Protein AF-C5H8H8-F1 (afdb_monomer_lite)

Foldseek 3Di:
DVQPDDDDDDPPDDDDDDDDDPDFDKDKDAQDDDDDPCRRVDMDIDGGDDPVVVVVCVVVVPVPPPPPVPPDD

Sequence (73 aa):
PMFFLKTDVMSGLMTVFSFNFDMLGLFFGQCSEICGINHSFMPILVEITLFDFFKLNLLTNWLFYFCWSESKY

pLDDT: mean 78.93, std 20.29, range [29.98, 93.5]

Secondary structure (DSSP, 8-state):
-TT-------TT---------SS-EEEEEE--S--STTGGG-EEEEEE--HHHHHHHHHH-TTSS-SSS----

Organism: NCBI:txid632690

Radius of gyration: 14.83 Å; chains: 1; bounding box: 35×27×35 Å

InterPro domains:
  IPR002429 Cytochrome c oxidase subunit II-like C-terminal [PF00116] (1-47)
  IPR002429 Cytochrome c oxidase subunit II-like C-terminal [PS50857] (1-65)
  IPR008972 Cupredoxin [G3DSA:2.60.40.420] (1-49)
  IPR008972 Cupredoxin [SSF49503] (2-54)

Structure (mmCIF, N/CA/C/O backbone):
data_AF-C5H8H8-F1
#
_entry.id   AF-C5H8H8-F1
#
loop_
_atom_site.group_PDB
_atom_site.id
_atom_site.type_symbol
_atom_site.label_atom_id
_atom_site.label_alt_id
_atom_site.label_comp_id
_atom_site.label_asym_id
_atom_site.label_entity_id
_atom_site.label_seq_id
_atom_site.pdbx_PDB_ins_code
_atom_site.Cartn_x
_atom_site.Cartn_y
_atom_site.Cartn_z
_atom_site.occupancy
_atom_site.B_iso_or_equiv
_atom_site.auth_seq_id
_atom_site.auth_comp_id
_atom_site.auth_asym_id
_atom_site.auth_atom_id
_atom_site.pdbx_PDB_model_num
ATOM 1 N N . PRO A 1 1 ? -10.078 -0.253 -10.058 1.00 64.00 1 PRO A N 1
ATOM 2 C CA . PRO A 1 1 ? -9.681 -0.741 -8.711 1.00 64.00 1 PRO A CA 1
ATOM 3 C C . PRO A 1 1 ? -10.811 -0.443 -7.716 1.00 64.00 1 PRO A C 1
ATOM 5 O O . PRO A 1 1 ? -11.554 0.503 -7.957 1.00 64.00 1 PRO A O 1
ATOM 8 N N . MET A 1 2 ? -10.956 -1.234 -6.647 1.00 77.12 2 MET A N 1
ATOM 9 C CA . MET A 1 2 ? -12.142 -1.233 -5.766 1.00 77.12 2 MET A CA 1
ATOM 10 C C . MET A 1 2 ? -12.439 0.122 -5.097 1.00 77.12 2 MET A C 1
ATOM 12 O O . MET A 1 2 ? -13.594 0.419 -4.819 1.00 77.12 2 MET A O 1
ATOM 16 N N . PHE A 1 3 ? -11.420 0.968 -4.920 1.00 82.50 3 PHE A N 1
ATOM 17 C CA . PHE A 1 3 ? -11.547 2.288 -4.288 1.00 82.50 3 PHE A CA 1
ATOM 18 C C . PHE A 1 3 ? -11.391 3.481 -5.237 1.00 82.50 3 PHE A C 1
ATOM 20 O O . PHE A 1 3 ? -11.387 4.613 -4.776 1.00 82.50 3 PHE A O 1
ATOM 27 N N . PHE A 1 4 ? -11.231 3.253 -6.549 1.00 86.19 4 PHE A N 1
ATOM 28 C CA . PHE A 1 4 ? -10.997 4.319 -7.546 1.00 86.19 4 PHE A CA 1
ATOM 29 C C . PHE A 1 4 ? -9.905 5.340 -7.156 1.00 86.19 4 PHE A C 1
ATOM 31 O O . PHE A 1 4 ? -9.914 6.481 -7.610 1.00 86.19 4 PHE A O 1
ATOM 38 N N . LEU A 1 5 ? -8.934 4.916 -6.343 1.00 87.38 5 LEU A N 1
ATOM 39 C CA . LEU A 1 5 ? -7.808 5.741 -5.927 1.00 87.38 5 LEU A CA 1
ATOM 40 C C . LEU A 1 5 ? -6.697 5.682 -6.977 1.00 87.38 5 LEU A C 1
ATOM 42 O O . LEU A 1 5 ? -6.278 4.596 -7.387 1.00 87.38 5 LEU A O 1
ATOM 46 N N . LYS A 1 6 ? -6.210 6.857 -7.376 1.00 90.56 6 LYS A N 1
ATOM 47 C CA . LYS A 1 6 ? -4.980 7.048 -8.148 1.00 90.56 6 LYS A CA 1
ATOM 48 C C . LYS A 1 6 ? -4.309 8.330 -7.667 1.00 90.56 6 LYS A C 1
ATOM 50 O O . LYS A 1 6 ? -4.942 9.381 -7.629 1.00 90.56 6 LYS A O 1
ATOM 55 N N . THR A 1 7 ? -3.032 8.232 -7.332 1.00 90.25 7 THR A N 1
ATOM 56 C CA . THR A 1 7 ? -2.169 9.378 -7.041 1.00 90.25 7 THR A CA 1
ATOM 57 C C . THR A 1 7 ? -0.813 9.123 -7.668 1.00 90.25 7 THR A C 1
ATOM 59 O O . THR A 1 7 ? -0.249 8.043 -7.475 1.00 90.25 7 THR A O 1
ATOM 62 N N . ASP A 1 8 ? -0.298 10.100 -8.403 1.00 89.25 8 ASP A N 1
ATOM 63 C CA . ASP A 1 8 ? 0.985 9.959 -9.078 1.00 89.25 8 ASP A CA 1
ATOM 64 C C . ASP A 1 8 ? 2.139 10.274 -8.122 1.00 89.25 8 ASP A C 1
ATOM 66 O O . ASP A 1 8 ? 2.075 11.211 -7.324 1.00 89.25 8 ASP A O 1
ATOM 70 N N . VAL A 1 9 ? 3.210 9.487 -8.215 1.00 89.12 9 VAL A N 1
ATOM 71 C CA . VAL A 1 9 ? 4.434 9.695 -7.436 1.00 89.12 9 VAL A CA 1
ATOM 72 C C . VAL A 1 9 ? 5.400 10.517 -8.281 1.00 89.12 9 VAL A C 1
ATOM 74 O O . VAL A 1 9 ? 5.917 10.032 -9.284 1.00 89.12 9 VAL A O 1
ATOM 77 N N . MET A 1 10 ? 5.648 11.759 -7.866 1.00 90.00 10 MET A N 1
ATOM 78 C CA . MET A 1 10 ? 6.559 12.685 -8.542 1.00 90.00 10 MET A CA 1
ATOM 79 C C . MET A 1 10 ? 7.733 13.016 -7.622 1.00 90.00 10 MET A C 1
ATOM 81 O O . MET A 1 10 ? 7.549 13.371 -6.457 1.00 90.00 10 MET A O 1
ATOM 85 N N . SER A 1 11 ? 8.959 12.916 -8.135 1.00 89.06 11 SER A N 1
ATOM 86 C CA . SER A 1 11 ? 10.162 13.204 -7.351 1.00 89.06 11 SER A CA 1
ATOM 87 C C . SER A 1 11 ? 10.154 14.646 -6.833 1.00 89.06 11 SER A C 1
ATOM 89 O O . SER A 1 11 ? 9.998 15.582 -7.615 1.00 89.06 11 SER A O 1
ATOM 91 N N . GLY A 1 12 ? 10.359 14.826 -5.526 1.00 93.12 12 GLY A N 1
ATOM 92 C CA . GLY A 1 12 ? 10.378 16.147 -4.886 1.00 93.12 12 GLY A CA 1
ATOM 93 C C . GLY A 1 12 ? 9.001 16.691 -4.486 1.00 93.12 12 GLY A C 1
ATOM 94 O O . GLY A 1 12 ? 8.933 17.789 -3.938 1.00 93.12 12 GLY A O 1
ATOM 95 N N . LEU A 1 13 ? 7.919 15.935 -4.708 1.00 92.38 13 LEU A N 1
ATOM 96 C CA . LEU A 1 13 ? 6.564 16.290 -4.286 1.00 92.38 13 LEU A CA 1
ATOM 97 C C . LEU A 1 13 ? 6.012 15.242 -3.313 1.00 92.38 13 LEU A C 1
ATOM 99 O O . LEU A 1 13 ? 6.013 14.048 -3.602 1.00 92.38 13 LEU A O 1
ATOM 103 N N . MET A 1 14 ? 5.504 15.693 -2.162 1.00 92.81 14 MET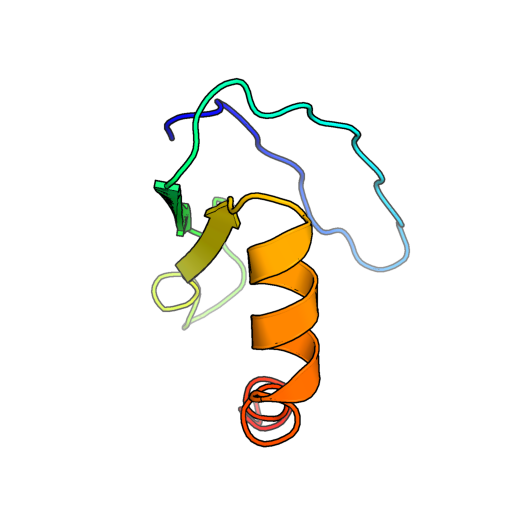 A N 1
ATOM 104 C CA . MET A 1 14 ? 4.770 14.841 -1.222 1.00 92.81 14 MET A CA 1
ATOM 105 C C . MET A 1 14 ? 3.268 15.050 -1.397 1.00 92.81 14 MET A C 1
ATOM 107 O O . MET A 1 14 ? 2.705 16.032 -0.916 1.00 92.81 14 MET A O 1
ATOM 111 N N . THR A 1 15 ? 2.617 14.115 -2.081 1.00 89.94 15 THR A N 1
ATOM 112 C CA . THR A 1 15 ? 1.160 14.088 -2.228 1.00 89.94 15 THR A CA 1
ATOM 113 C C . THR A 1 15 ? 0.546 13.266 -1.098 1.00 89.94 15 THR A C 1
ATOM 115 O O . THR A 1 15 ? 0.824 12.073 -0.982 1.00 89.94 15 THR A O 1
ATOM 118 N N . VAL A 1 16 ? -0.298 13.886 -0.274 1.00 91.00 16 VAL A N 1
ATOM 119 C CA . VAL A 1 16 ? -1.037 13.211 0.804 1.00 91.00 16 VAL A CA 1
ATOM 120 C C . VAL A 1 16 ? -2.506 13.131 0.412 1.00 91.00 16 VAL A C 1
ATOM 122 O O . VAL A 1 16 ? -3.084 14.122 -0.031 1.00 91.00 16 VAL A O 1
ATOM 125 N N . PHE A 1 17 ? -3.118 11.966 0.595 1.00 88.88 17 PHE A N 1
ATOM 126 C CA . PHE A 1 17 ? -4.557 11.780 0.448 1.00 88.88 17 PHE A CA 1
ATOM 127 C C . PHE A 1 17 ? -5.110 11.073 1.684 1.00 88.88 17 PHE A C 1
ATOM 129 O O . PHE A 1 17 ? -4.426 10.263 2.310 1.00 88.88 17 PHE A O 1
ATOM 136 N N . SER A 1 18 ? -6.357 11.380 2.020 1.00 89.75 18 SER A N 1
ATOM 137 C CA . SER A 1 18 ? -7.080 10.755 3.125 1.00 89.75 18 SER A CA 1
ATOM 138 C C . SER A 1 18 ? -8.236 9.956 2.549 1.00 89.75 18 SER A C 1
ATOM 140 O O . SER A 1 18 ? -9.031 10.489 1.776 1.00 89.75 18 SER A O 1
ATOM 142 N N . PHE A 1 19 ? -8.329 8.685 2.918 1.00 87.00 19 PHE A N 1
ATOM 143 C CA . PHE A 1 19 ? -9.400 7.797 2.487 1.00 87.00 19 PHE A CA 1
ATOM 144 C C . PHE A 1 19 ? -9.905 6.992 3.682 1.00 87.00 19 PHE A C 1
ATOM 146 O O . PHE A 1 19 ? -9.107 6.532 4.498 1.00 87.00 19 PHE A O 1
ATOM 153 N N . ASN A 1 20 ? -11.224 6.833 3.775 1.00 89.44 20 ASN A N 1
ATOM 154 C CA . ASN A 1 20 ? -11.873 5.9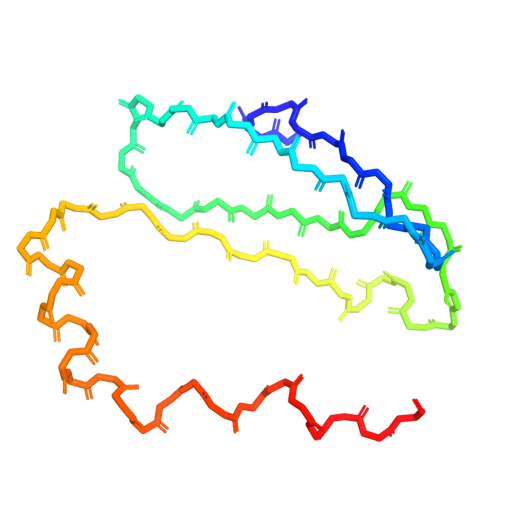97 4.778 1.00 89.44 20 ASN A CA 1
ATOM 155 C C . ASN A 1 20 ? -12.382 4.730 4.100 1.00 89.44 20 ASN A C 1
ATOM 157 O O . ASN A 1 20 ? -12.936 4.788 3.005 1.00 89.44 20 ASN A O 1
ATOM 161 N N . PHE A 1 21 ? -12.195 3.595 4.759 1.00 89.25 21 PHE A N 1
ATOM 162 C CA . PHE A 1 21 ? -12.574 2.302 4.221 1.00 89.25 21 PHE A CA 1
ATOM 163 C C . PHE A 1 21 ? -13.835 1.786 4.907 1.00 89.25 21 PHE A C 1
ATOM 165 O O . PHE A 1 21 ? -13.846 1.603 6.122 1.00 89.25 21 PHE A O 1
ATOM 172 N N . ASP A 1 22 ? -14.873 1.511 4.118 1.00 88.69 22 ASP A N 1
ATOM 173 C CA . ASP A 1 22 ? -16.168 1.047 4.635 1.00 88.69 22 ASP A CA 1
ATOM 174 C C . ASP A 1 22 ? -16.234 -0.478 4.827 1.00 88.69 22 ASP A C 1
ATOM 176 O O . ASP A 1 22 ? -17.180 -0.999 5.417 1.00 88.69 22 ASP A O 1
ATOM 180 N N . MET A 1 23 ? -15.242 -1.219 4.318 1.00 90.69 23 MET A N 1
ATOM 181 C CA . MET A 1 23 ? -15.208 -2.683 4.347 1.00 90.69 23 MET A CA 1
ATOM 182 C C . MET A 1 23 ? -13.827 -3.214 4.738 1.00 90.69 23 MET A C 1
ATOM 184 O O . MET A 1 23 ? -12.800 -2.693 4.304 1.00 90.69 23 MET A O 1
ATOM 188 N N . LEU A 1 24 ? -13.823 -4.293 5.523 1.00 91.75 24 LEU A N 1
ATOM 189 C CA . LEU A 1 24 ? -12.627 -5.066 5.868 1.00 91.75 24 LEU A CA 1
ATOM 190 C C . LEU A 1 24 ? -12.229 -5.979 4.701 1.00 91.75 24 LEU A C 1
ATOM 192 O O . LEU A 1 24 ? -13.099 -6.485 3.990 1.00 91.75 24 LEU A O 1
ATOM 196 N N . GLY A 1 25 ? -10.932 -6.234 4.527 1.00 89.25 25 GLY A N 1
ATOM 197 C CA . GLY A 1 25 ? -10.448 -7.155 3.497 1.00 89.25 25 GLY A CA 1
ATOM 198 C C . GLY A 1 25 ? -9.076 -6.817 2.922 1.00 89.25 25 GLY A C 1
ATOM 199 O O . GLY A 1 25 ? -8.362 -5.953 3.429 1.00 89.25 25 GLY A O 1
ATOM 200 N N . LEU A 1 26 ? -8.727 -7.527 1.846 1.00 89.50 26 LEU A N 1
ATOM 201 C CA . LEU A 1 26 ? -7.498 -7.343 1.074 1.00 89.50 26 LEU A CA 1
ATOM 202 C C . LEU A 1 26 ? -7.816 -6.676 -0.262 1.00 89.50 26 LEU A C 1
ATOM 204 O O . LEU A 1 26 ? -8.668 -7.149 -1.017 1.00 89.50 26 LEU A O 1
ATOM 208 N N . PHE A 1 27 ? -7.092 -5.609 -0.573 1.00 90.50 27 PHE A N 1
ATOM 209 C CA . PHE A 1 27 ? -7.289 -4.818 -1.778 1.00 90.50 27 PHE A CA 1
ATOM 210 C C . PHE A 1 27 ? -5.993 -4.724 -2.564 1.00 90.50 27 PHE A C 1
ATOM 212 O O . PHE A 1 27 ? -4.925 -4.467 -2.010 1.00 90.50 27 PHE A O 1
ATOM 219 N N . PHE A 1 28 ? -6.109 -4.920 -3.873 1.00 91.19 28 PHE A N 1
ATOM 220 C CA . PHE A 1 28 ? -4.977 -4.986 -4.785 1.00 91.19 28 PHE A CA 1
ATOM 221 C C . PHE A 1 28 ? -5.003 -3.809 -5.760 1.00 91.19 28 PHE A C 1
ATOM 223 O O . PHE A 1 28 ? -6.054 -3.424 -6.283 1.00 91.19 28 PHE A O 1
ATOM 230 N N . GLY A 1 29 ? -3.824 -3.262 -6.023 1.00 91.31 29 GLY A N 1
ATOM 231 C CA . GLY A 1 29 ? -3.565 -2.231 -7.015 1.00 91.31 29 GLY A CA 1
ATOM 232 C C . GLY A 1 29 ? -2.302 -2.539 -7.811 1.00 91.31 29 GLY A C 1
ATOM 233 O O . GLY A 1 29 ? -1.514 -3.412 -7.450 1.00 91.31 29 GLY A O 1
ATOM 234 N N . GLN A 1 30 ? -2.111 -1.811 -8.905 1.00 89.94 30 GLN A N 1
ATOM 235 C CA . GLN A 1 30 ? -0.890 -1.842 -9.706 1.00 89.94 30 GLN A CA 1
ATOM 236 C C . GLN A 1 30 ? -0.446 -0.415 -10.005 1.00 89.94 30 GLN A C 1
ATOM 238 O O . GLN A 1 30 ? -1.257 0.516 -9.966 1.00 89.94 30 GLN A O 1
ATOM 243 N N . CYS A 1 31 ? 0.839 -0.250 -10.307 1.00 92.12 31 CYS A N 1
ATOM 244 C CA . CYS A 1 31 ? 1.343 1.000 -10.853 1.00 92.12 31 CYS A CA 1
ATOM 245 C C . CYS A 1 31 ? 0.549 1.371 -12.120 1.00 92.12 31 CYS A C 1
ATOM 247 O O . CYS A 1 31 ? 0.259 0.512 -12.949 1.00 92.12 31 CYS A O 1
ATOM 249 N N . SER A 1 32 ? 0.167 2.643 -12.253 1.00 90.81 32 SER A N 1
ATOM 250 C CA . SER A 1 32 ? -0.720 3.117 -13.331 1.00 90.81 32 SER A CA 1
ATOM 251 C C . SER A 1 32 ? -0.066 4.133 -14.270 1.00 90.81 32 SER A C 1
ATOM 253 O O . SER A 1 32 ? -0.765 4.749 -15.072 1.00 90.81 32 SER A O 1
ATOM 255 N N . GLU A 1 33 ? 1.252 4.302 -14.148 1.00 90.50 33 GLU A N 1
ATOM 256 C CA . GLU A 1 33 ? 2.089 5.171 -14.972 1.00 90.50 33 GLU A CA 1
ATOM 257 C C . GLU A 1 33 ? 3.414 4.462 -15.268 1.00 90.50 33 GLU A C 1
ATOM 259 O O . GLU A 1 33 ? 4.039 3.934 -14.345 1.00 90.50 33 GLU A O 1
ATOM 264 N N . ILE A 1 34 ? 3.847 4.434 -16.532 1.00 90.94 34 ILE A N 1
ATOM 265 C CA . ILE A 1 34 ? 5.070 3.725 -16.933 1.00 90.94 34 ILE A CA 1
ATOM 266 C C . ILE A 1 34 ? 6.281 4.297 -16.182 1.00 90.94 34 ILE A C 1
ATOM 268 O O . ILE A 1 34 ? 6.640 5.458 -16.344 1.00 90.94 34 ILE A O 1
ATOM 272 N N . CYS A 1 35 ? 6.934 3.450 -15.380 1.00 90.44 35 CYS A N 1
ATOM 273 C CA . CYS A 1 35 ? 8.059 3.833 -14.517 1.00 90.44 35 CYS A CA 1
ATOM 274 C C . CYS A 1 35 ? 9.357 3.041 -14.776 1.00 90.44 35 CYS A C 1
ATOM 276 O O . CYS A 1 35 ? 10.319 3.171 -14.023 1.00 90.44 35 CYS A O 1
ATOM 278 N N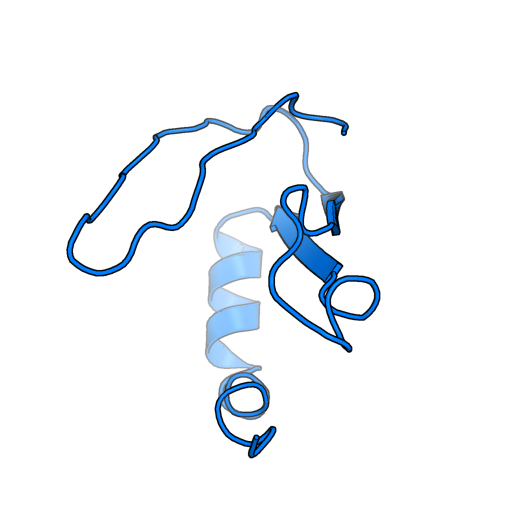 . GLY A 1 36 ? 9.409 2.222 -15.835 1.00 91.94 36 GLY A N 1
ATOM 279 C CA . GLY A 1 36 ? 10.596 1.452 -16.227 1.00 91.94 36 GLY A CA 1
ATOM 280 C C . GLY A 1 36 ? 10.287 0.011 -16.642 1.00 91.94 36 GLY A C 1
ATOM 281 O O . GLY A 1 36 ? 9.132 -0.365 -16.826 1.00 91.94 36 GLY A O 1
ATOM 282 N N . ILE A 1 37 ? 11.332 -0.813 -16.776 1.00 91.94 37 ILE A N 1
ATOM 283 C CA . ILE A 1 37 ? 11.241 -2.211 -17.255 1.00 91.94 37 ILE A CA 1
ATOM 284 C C . ILE A 1 37 ? 10.367 -3.076 -16.333 1.00 91.94 37 ILE A C 1
ATOM 286 O O . ILE A 1 37 ? 9.617 -3.925 -16.806 1.00 91.94 37 ILE A O 1
ATOM 290 N N . ASN A 1 38 ? 10.411 -2.815 -15.025 1.00 93.50 38 ASN A N 1
ATOM 291 C CA . ASN A 1 38 ? 9.669 -3.585 -14.025 1.00 93.50 38 ASN A CA 1
ATOM 292 C C . ASN A 1 38 ? 8.294 -2.990 -13.692 1.00 93.50 38 ASN A C 1
ATOM 294 O O . ASN A 1 38 ? 7.696 -3.369 -12.689 1.00 93.50 38 ASN A O 1
ATOM 298 N N . HIS A 1 39 ? 7.778 -2.076 -14.522 1.00 91.00 39 HIS A N 1
ATOM 299 C CA . HIS A 1 39 ? 6.519 -1.371 -14.273 1.00 91.00 39 HIS A CA 1
ATOM 300 C C . HIS A 1 39 ? 5.332 -2.314 -13.977 1.00 91.00 39 HIS A C 1
ATOM 302 O O . HIS A 1 39 ? 4.506 -2.019 -13.115 1.00 91.00 39 HIS A O 1
ATOM 308 N N . SER A 1 40 ? 5.277 -3.489 -14.612 1.00 91.50 40 SER A N 1
ATOM 309 C CA . SER A 1 40 ? 4.229 -4.499 -14.393 1.00 91.50 40 SER A CA 1
ATOM 310 C C . SER A 1 40 ? 4.408 -5.350 -13.128 1.00 91.50 40 SER A C 1
ATOM 312 O O . SER A 1 40 ? 3.451 -5.981 -12.680 1.00 91.50 40 SER A O 1
ATOM 314 N N . PHE A 1 41 ? 5.604 -5.378 -12.534 1.00 92.81 41 PHE A N 1
ATO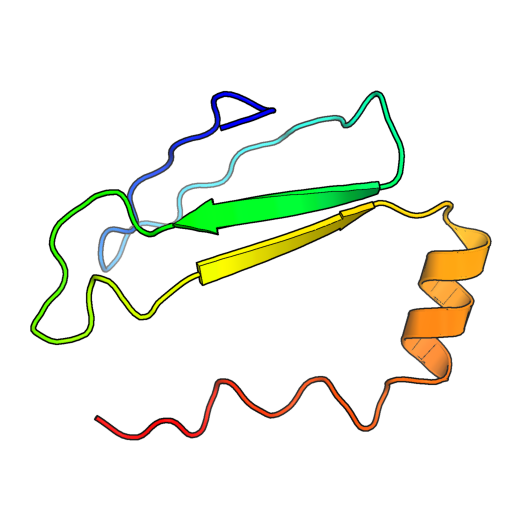M 315 C CA . PHE A 1 41 ? 5.952 -6.232 -11.391 1.00 92.81 41 PHE A CA 1
ATOM 316 C C . PHE A 1 41 ? 5.913 -5.487 -10.050 1.00 92.81 41 PHE A C 1
ATOM 318 O O . PHE A 1 41 ? 6.512 -5.930 -9.073 1.00 92.81 41 PHE A O 1
ATOM 325 N N . MET A 1 42 ? 5.188 -4.368 -9.988 1.00 90.62 42 MET A N 1
ATOM 326 C CA . MET A 1 42 ? 5.006 -3.563 -8.780 1.00 90.62 42 MET A CA 1
ATOM 327 C C . MET A 1 42 ? 3.525 -3.541 -8.356 1.00 90.62 42 MET A C 1
ATOM 329 O O . MET A 1 42 ? 2.803 -2.581 -8.653 1.00 90.62 42 MET A O 1
ATOM 333 N N . PRO A 1 43 ? 3.032 -4.610 -7.701 1.00 89.62 43 PRO A N 1
ATOM 334 C CA . PRO A 1 43 ? 1.699 -4.616 -7.117 1.00 89.62 43 PRO A CA 1
ATOM 335 C C . PRO A 1 43 ? 1.668 -3.837 -5.794 1.00 89.62 43 PRO A C 1
ATOM 337 O O . PRO A 1 43 ? 2.648 -3.780 -5.055 1.00 89.62 43 PRO A O 1
ATOM 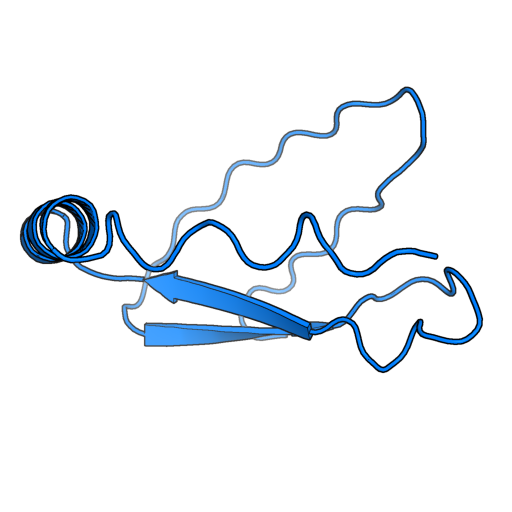340 N N . ILE A 1 44 ? 0.504 -3.279 -5.476 1.00 90.56 44 ILE A N 1
ATOM 341 C CA . ILE A 1 44 ? 0.197 -2.628 -4.200 1.00 90.56 44 ILE A CA 1
ATOM 342 C C . ILE A 1 44 ? -0.842 -3.496 -3.492 1.00 90.56 44 ILE A C 1
ATOM 344 O O . ILE A 1 44 ? -1.876 -3.810 -4.082 1.00 90.56 44 ILE A O 1
ATOM 348 N N . LEU A 1 45 ? -0.579 -3.873 -2.240 1.00 90.00 45 LEU A N 1
ATOM 349 C CA . LEU A 1 45 ? -1.515 -4.608 -1.390 1.00 90.00 45 LEU A CA 1
ATOM 350 C C . LEU A 1 45 ? -1.863 -3.762 -0.167 1.00 90.00 45 LEU A C 1
ATOM 352 O O . LEU A 1 45 ? -0.977 -3.271 0.527 1.00 90.00 45 LEU A O 1
ATOM 356 N N . VAL A 1 46 ? -3.158 -3.609 0.087 1.00 89.69 46 VAL A N 1
ATOM 357 C CA . VAL A 1 46 ? -3.694 -2.934 1.268 1.00 89.69 46 VAL A CA 1
ATOM 358 C C . VAL A 1 46 ? -4.554 -3.927 2.029 1.00 89.69 46 VAL A C 1
ATOM 360 O O . VAL A 1 46 ? -5.524 -4.456 1.490 1.00 89.69 46 VAL A O 1
ATOM 363 N N . GLU A 1 47 ? -4.193 -4.171 3.283 1.00 90.25 47 GLU A N 1
ATOM 364 C CA . GLU A 1 47 ? -4.968 -4.986 4.210 1.00 90.25 47 GLU A CA 1
ATOM 365 C C . GLU A 1 47 ? -5.715 -4.085 5.193 1.00 90.25 47 GLU A C 1
ATOM 367 O O . GLU A 1 47 ? -5.137 -3.175 5.788 1.00 90.25 47 GLU A O 1
ATOM 372 N N . ILE A 1 48 ? -7.012 -4.341 5.353 1.00 91.56 48 ILE A N 1
ATOM 373 C CA . ILE A 1 48 ? -7.906 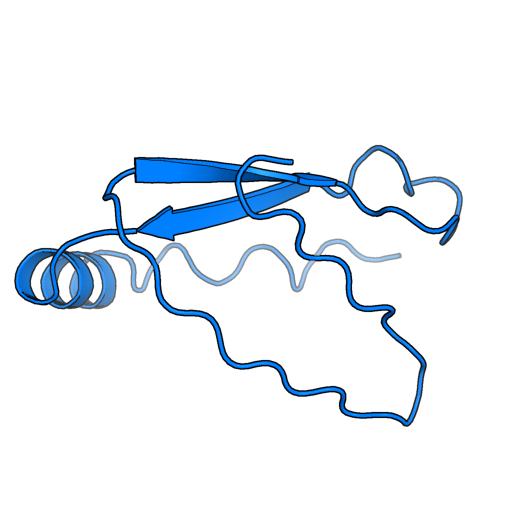-3.561 6.203 1.00 91.56 48 ILE A CA 1
ATOM 374 C C . ILE A 1 48 ? -8.489 -4.476 7.260 1.00 91.56 48 ILE A C 1
ATOM 376 O O . ILE A 1 48 ? -9.323 -5.340 6.977 1.00 91.56 48 ILE A O 1
ATOM 380 N N . THR A 1 49 ? -8.054 -4.247 8.492 1.00 92.12 49 THR A N 1
ATOM 381 C CA . THR A 1 49 ? -8.439 -5.018 9.672 1.00 92.12 49 THR A CA 1
ATOM 382 C C . THR A 1 49 ? -8.981 -4.104 10.760 1.00 92.12 49 THR A C 1
ATOM 384 O O . THR A 1 49 ? -8.767 -2.892 10.756 1.00 92.12 49 THR A O 1
ATOM 387 N N . LEU A 1 50 ? -9.641 -4.698 11.752 1.00 91.56 50 LEU A N 1
ATOM 388 C CA . LEU A 1 50 ? -10.007 -3.990 12.976 1.00 91.56 50 LEU A CA 1
ATOM 389 C C . LEU A 1 50 ? -8.753 -3.593 13.770 1.00 91.56 50 LEU A C 1
ATOM 391 O O . LEU A 1 50 ? -7.700 -4.223 13.661 1.00 91.56 50 LEU A O 1
ATOM 395 N N . PHE A 1 51 ? -8.885 -2.569 14.612 1.00 87.75 51 PHE A N 1
ATOM 396 C CA . PHE A 1 51 ? -7.765 -1.975 15.345 1.00 87.75 51 PHE A CA 1
ATOM 397 C C . PHE A 1 51 ? -7.046 -2.952 16.288 1.00 87.75 51 PHE A C 1
ATOM 399 O O . PHE A 1 51 ? -5.822 -2.905 16.407 1.00 87.75 51 PHE A O 1
ATOM 406 N N . ASP A 1 52 ? -7.780 -3.868 16.921 1.00 87.94 52 ASP A N 1
ATOM 407 C CA . ASP A 1 52 ? -7.187 -4.865 17.820 1.00 87.94 52 ASP A CA 1
ATOM 408 C C . ASP A 1 52 ? -6.324 -5.874 17.056 1.00 87.94 52 ASP A C 1
ATOM 410 O O . ASP A 1 52 ? -5.198 -6.166 17.460 1.00 87.94 52 ASP A O 1
ATOM 414 N N . PHE A 1 53 ? -6.807 -6.337 15.898 1.00 85.38 53 PHE A N 1
ATOM 415 C CA . PHE A 1 53 ? -6.035 -7.201 15.005 1.00 85.38 53 PHE A CA 1
ATOM 416 C C . PHE A 1 53 ? -4.841 -6.465 14.401 1.00 85.38 53 PHE A C 1
ATOM 418 O O . PHE A 1 53 ? -3.758 -7.036 14.335 1.00 85.38 53 PHE A O 1
ATOM 425 N N . PHE A 1 54 ? -4.994 -5.187 14.042 1.00 85.69 54 PHE A N 1
ATOM 426 C CA . PHE A 1 54 ? -3.882 -4.363 13.571 1.00 85.69 54 PHE A CA 1
ATOM 427 C C . PHE A 1 54 ? -2.765 -4.266 14.619 1.00 85.69 54 PHE A C 1
ATOM 429 O O . PHE A 1 54 ? -1.598 -4.447 14.286 1.00 85.69 54 PHE A O 1
ATOM 436 N N . LYS A 1 55 ? -3.101 -4.044 15.897 1.00 82.69 55 LYS A N 1
ATOM 437 C CA . LYS A 1 55 ? -2.113 -4.021 16.990 1.00 82.69 55 LYS A CA 1
ATOM 438 C C . LYS A 1 55 ? -1.420 -5.364 17.187 1.00 82.69 55 LYS A C 1
ATOM 440 O O . LYS A 1 55 ? -0.208 -5.390 17.380 1.00 82.69 55 LYS A O 1
ATOM 445 N N . LEU A 1 56 ? -2.180 -6.459 17.162 1.00 82.25 56 LEU A N 1
ATOM 446 C CA . LEU A 1 56 ? -1.625 -7.806 17.285 1.00 82.25 56 LEU A CA 1
ATOM 447 C C . LEU A 1 56 ? -0.675 -8.106 16.127 1.00 82.25 56 LEU A C 1
ATOM 449 O O . LEU A 1 56 ? 0.472 -8.457 16.380 1.00 82.25 56 LEU A O 1
ATOM 453 N N . ASN A 1 57 ? -1.113 -7.867 14.889 1.00 76.69 57 ASN A N 1
ATOM 454 C CA . ASN A 1 57 ? -0.295 -8.034 13.691 1.00 76.69 57 ASN A CA 1
ATOM 455 C C . ASN A 1 57 ? 0.954 -7.162 13.742 1.00 76.69 57 ASN A C 1
ATOM 457 O O . ASN A 1 57 ? 2.031 -7.642 13.401 1.00 76.69 57 ASN A O 1
ATOM 461 N N . LEU A 1 58 ? 0.833 -5.911 14.203 1.00 76.31 58 LEU A N 1
ATOM 462 C CA . LEU A 1 58 ? 1.985 -5.042 14.387 1.00 76.31 58 LEU A CA 1
ATOM 463 C C . LEU A 1 58 ? 2.982 -5.719 15.319 1.00 76.31 58 LEU A C 1
ATOM 465 O O . LEU A 1 58 ? 4.119 -5.849 14.916 1.00 76.31 58 LEU A O 1
ATOM 469 N N . LEU A 1 59 ? 2.564 -6.184 16.502 1.00 67.69 59 LEU A N 1
ATOM 470 C CA . LEU A 1 59 ? 3.425 -6.800 17.522 1.00 67.69 59 LEU A CA 1
ATOM 471 C C . LEU A 1 59 ? 4.019 -8.156 17.109 1.00 67.69 59 LEU A C 1
ATOM 473 O O . LEU A 1 59 ? 5.150 -8.455 17.485 1.00 67.69 59 LEU A O 1
ATOM 477 N N . THR A 1 60 ? 3.297 -8.971 16.339 1.00 64.19 60 THR A N 1
ATOM 478 C CA . THR A 1 60 ? 3.757 -10.308 15.934 1.00 64.19 60 THR A CA 1
ATOM 479 C C . THR A 1 60 ? 4.587 -10.298 14.650 1.00 64.19 60 THR A C 1
ATOM 481 O O . THR A 1 60 ? 5.484 -11.126 14.513 1.00 64.19 60 THR A O 1
ATOM 484 N N . ASN A 1 61 ? 4.348 -9.356 13.728 1.00 59.84 61 ASN A N 1
ATOM 485 C CA . ASN A 1 61 ? 5.043 -9.263 12.435 1.00 59.84 61 ASN A CA 1
ATOM 486 C C . ASN A 1 61 ? 6.214 -8.261 12.411 1.00 59.84 61 ASN A C 1
ATOM 488 O O . ASN A 1 61 ? 6.656 -7.880 11.324 1.00 59.84 61 ASN A O 1
ATOM 492 N N . TRP A 1 62 ? 6.811 -7.900 13.561 1.00 45.16 62 TRP A N 1
ATOM 493 C CA . TRP A 1 62 ? 8.084 -7.136 13.604 1.00 45.16 62 TRP A CA 1
ATOM 494 C C . TRP A 1 62 ? 9.239 -7.821 12.844 1.00 45.16 62 TRP A C 1
ATOM 496 O O . TRP A 1 62 ? 10.275 -7.203 12.624 1.00 45.16 62 TRP A O 1
ATOM 506 N N . LEU A 1 63 ? 9.064 -9.072 12.403 1.00 36.75 63 LEU A N 1
ATOM 507 C CA . LEU A 1 63 ? 10.006 -9.804 11.553 1.00 36.75 63 LEU A CA 1
ATOM 508 C C . LEU A 1 63 ? 9.689 -9.783 10.042 1.00 36.75 63 LEU A C 1
ATOM 510 O O . LEU A 1 63 ? 10.458 -10.358 9.281 1.00 36.75 63 LEU A O 1
ATOM 514 N N . PHE A 1 64 ? 8.618 -9.127 9.576 1.00 37.44 64 PHE A N 1
ATOM 515 C CA . PHE A 1 64 ? 8.200 -9.192 8.161 1.00 37.44 64 PHE A CA 1
ATOM 516 C C . PHE A 1 64 ? 7.987 -7.849 7.446 1.00 37.44 64 PHE A C 1
ATOM 518 O O . PHE A 1 64 ? 7.546 -7.832 6.300 1.00 37.44 64 PHE A O 1
ATOM 525 N N . TYR A 1 65 ? 8.388 -6.729 8.048 1.00 36.66 65 TYR A N 1
ATOM 526 C CA . TYR A 1 65 ? 8.431 -5.423 7.373 1.00 36.66 65 TYR A CA 1
ATOM 527 C C . TYR A 1 65 ? 9.869 -4.930 7.175 1.00 36.66 65 TYR A C 1
ATOM 529 O O . TYR A 1 65 ? 10.229 -3.823 7.551 1.00 36.66 65 TYR A O 1
ATOM 537 N N . PHE A 1 66 ? 10.705 -5.769 6.564 1.00 32.19 66 PHE A N 1
ATOM 538 C CA . PHE A 1 66 ? 11.959 -5.347 5.933 1.00 32.19 66 PHE A CA 1
ATOM 539 C C . PHE A 1 66 ? 12.265 -6.267 4.743 1.00 32.19 66 PHE A C 1
ATOM 541 O O . PHE A 1 66 ? 13.227 -7.020 4.733 1.00 32.19 66 PHE A O 1
ATOM 548 N N . CYS A 1 67 ? 11.407 -6.254 3.722 1.00 29.98 67 CYS A N 1
ATOM 549 C CA . CYS A 1 67 ? 11.771 -6.815 2.418 1.00 29.98 67 CYS A CA 1
ATOM 550 C C . CYS A 1 67 ? 11.047 -6.097 1.269 1.00 29.98 67 CYS A C 1
ATOM 552 O O . CYS A 1 67 ? 10.387 -6.701 0.435 1.00 29.98 67 CYS A O 1
ATOM 554 N N . TRP A 1 68 ? 11.151 -4.767 1.244 1.00 32.09 68 TRP A N 1
ATOM 555 C CA . TRP A 1 68 ? 11.091 -3.990 -0.002 1.00 32.09 68 TRP A CA 1
ATOM 556 C C . TRP A 1 68 ? 11.985 -2.741 0.091 1.00 32.09 68 TRP A C 1
ATOM 558 O O . TRP A 1 68 ? 11.661 -1.676 -0.412 1.00 32.09 68 TRP A O 1
ATOM 568 N N . SER A 1 69 ? 13.114 -2.843 0.799 1.00 30.91 69 SER A N 1
ATOM 569 C CA . SER A 1 69 ? 14.228 -1.889 0.654 1.00 30.91 69 SER A CA 1
ATOM 570 C C . SER A 1 69 ? 15.452 -2.549 0.001 1.00 30.91 69 SER A C 1
ATOM 572 O O . SER A 1 69 ? 16.473 -1.897 -0.195 1.00 30.91 69 SER A O 1
ATOM 574 N N . GLU A 1 70 ? 15.348 -3.832 -0.359 1.00 35.12 70 GLU A N 1
ATOM 575 C CA . GLU A 1 70 ? 16.419 -4.625 -0.967 1.00 35.12 70 GLU A CA 1
ATOM 576 C C . GLU A 1 70 ? 15.944 -5.329 -2.244 1.00 35.12 70 GLU A C 1
ATOM 578 O O . GLU A 1 70 ? 16.176 -6.513 -2.456 1.00 35.12 70 GLU A O 1
ATOM 583 N N . SER A 1 71 ? 15.306 -4.597 -3.152 1.00 33.06 71 SER A N 1
ATOM 584 C CA . SER A 1 71 ? 15.446 -4.933 -4.569 1.00 33.06 71 SER A CA 1
ATOM 585 C C . SER A 1 71 ? 16.259 -3.822 -5.205 1.00 33.06 71 SER A C 1
ATOM 587 O O . SER A 1 71 ? 15.718 -2.842 -5.710 1.00 33.06 71 SER A O 1
ATOM 589 N N . LYS A 1 72 ? 17.582 -3.974 -5.085 1.00 39.56 72 LYS A N 1
ATOM 590 C CA . LYS A 1 72 ? 18.568 -3.234 -5.866 1.00 39.56 72 LYS A CA 1
ATOM 591 C C . LYS A 1 72 ? 18.185 -3.311 -7.342 1.00 39.56 72 LYS A C 1
ATOM 593 O O . LYS A 1 72 ? 18.381 -4.365 -7.939 1.00 39.56 72 LYS A O 1
ATOM 598 N N . TYR A 1 73 ? 17.712 -2.195 -7.880 1.00 41.59 73 TYR A N 1
ATOM 599 C CA . TYR A 1 73 ? 18.182 -1.608 -9.132 1.00 41.59 73 TYR A CA 1
ATOM 600 C C . TYR A 1 73 ? 18.172 -0.093 -8.961 1.00 41.59 73 TYR A C 1
ATOM 602 O O . TYR A 1 73 ? 17.135 0.423 -8.490 1.00 41.59 73 TYR A O 1
#